Protein AF-A0A3M1NDI9-F1 (afdb_monomer_lite)

Structure (mmCIF, N/CA/C/O backbone):
data_AF-A0A3M1NDI9-F1
#
_entry.id   AF-A0A3M1NDI9-F1
#
loop_
_atom_site.group_PDB
_atom_site.id
_atom_site.type_symbol
_atom_site.label_atom_id
_atom_site.label_alt_id
_atom_site.label_comp_id
_atom_site.label_asym_id
_atom_site.label_entity_id
_atom_site.label_seq_id
_atom_site.pdbx_PDB_ins_code
_atom_site.Cartn_x
_atom_site.Cartn_y
_atom_site.Cartn_z
_atom_site.occupancy
_atom_site.B_iso_or_equiv
_atom_site.auth_seq_id
_atom_site.auth_comp_id
_atom_site.auth_asym_id
_atom_site.auth_atom_id
_atom_site.pdbx_PDB_model_num
ATOM 1 N N . MET A 1 1 ? -29.839 28.834 9.843 1.00 44.75 1 MET A N 1
ATOM 2 C CA . MET A 1 1 ? -29.033 28.287 8.736 1.00 44.75 1 MET A CA 1
ATOM 3 C C . MET A 1 1 ? -27.752 27.791 9.373 1.00 44.75 1 MET A C 1
ATOM 5 O O . MET A 1 1 ? -26.824 28.563 9.557 1.00 44.75 1 MET A O 1
ATOM 9 N N . THR A 1 2 ? -27.823 26.589 9.943 1.00 40.69 2 THR A N 1
ATOM 10 C CA . THR A 1 2 ? -26.794 26.058 10.840 1.00 40.69 2 THR A CA 1
ATOM 11 C C . THR A 1 2 ? -25.586 25.683 10.005 1.00 40.69 2 THR A C 1
ATOM 13 O O . THR A 1 2 ? -25.677 24.804 9.153 1.00 40.69 2 THR A O 1
ATOM 16 N N . ASP A 1 3 ? -24.490 26.390 10.240 1.00 43.09 3 ASP A N 1
ATOM 17 C CA . ASP A 1 3 ? -23.174 26.006 9.765 1.00 43.09 3 ASP A CA 1
ATOM 18 C C . ASP A 1 3 ? -22.836 24.655 10.407 1.00 43.09 3 ASP A C 1
ATOM 20 O O . ASP A 1 3 ? -22.750 24.524 11.635 1.00 43.09 3 ASP A O 1
ATOM 24 N N . MET A 1 4 ? -22.790 23.615 9.581 1.00 42.44 4 MET A N 1
ATOM 25 C CA . MET A 1 4 ? -22.507 22.256 10.008 1.00 42.44 4 MET A CA 1
ATOM 26 C C . MET A 1 4 ? -20.995 22.174 10.229 1.00 42.44 4 MET A C 1
ATOM 28 O O . MET A 1 4 ? -20.235 21.863 9.316 1.00 42.44 4 MET A O 1
ATOM 32 N N . LYS A 1 5 ? -20.539 22.509 11.443 1.00 51.56 5 LYS A N 1
ATOM 33 C CA . LYS A 1 5 ? -19.165 22.219 11.870 1.00 51.56 5 LYS A CA 1
ATOM 34 C C . LYS A 1 5 ? -18.896 20.727 11.628 1.00 51.56 5 LYS A C 1
ATOM 36 O O . LYS A 1 5 ? -19.686 19.922 12.129 1.00 51.56 5 LYS A O 1
ATOM 41 N N . PRO A 1 6 ? -17.818 20.340 10.921 1.00 49.38 6 PRO A N 1
ATOM 42 C CA . PRO A 1 6 ? -17.431 18.940 10.864 1.00 49.38 6 PRO A CA 1
ATOM 43 C C . PRO A 1 6 ? -17.211 18.477 12.305 1.00 49.38 6 PRO A C 1
ATOM 45 O O . PRO A 1 6 ? -16.466 19.102 13.068 1.00 49.38 6 PRO A O 1
ATOM 48 N N . GLY A 1 7 ? -17.963 17.456 12.715 1.00 44.97 7 GLY A N 1
ATOM 49 C CA . GLY A 1 7 ? -17.815 16.860 14.033 1.00 44.97 7 GLY A CA 1
ATOM 50 C C . GLY A 1 7 ? -16.384 16.356 14.197 1.00 44.97 7 GLY A C 1
ATOM 51 O O . GLY A 1 7 ? -15.787 15.850 13.251 1.00 44.97 7 GLY A O 1
ATOM 52 N N . ALA A 1 8 ? -15.818 16.492 15.391 1.00 55.66 8 ALA A N 1
ATOM 53 C CA . ALA A 1 8 ? -14.650 15.703 15.754 1.00 55.66 8 ALA A CA 1
ATOM 54 C C . ALA A 1 8 ? -15.038 14.214 15.621 1.00 55.66 8 ALA A C 1
ATOM 56 O O . ALA A 1 8 ? -15.831 13.744 16.435 1.00 55.66 8 ALA A O 1
ATOM 57 N N . GLY A 1 9 ? -14.592 13.504 14.572 1.00 47.38 9 GLY A N 1
ATOM 58 C CA . GLY A 1 9 ? -15.027 12.112 14.374 1.00 47.38 9 GLY A CA 1
ATOM 59 C C . GLY A 1 9 ? -14.862 11.434 13.009 1.00 47.38 9 GLY A C 1
ATOM 60 O O . GLY A 1 9 ? -15.356 10.321 12.878 1.00 47.38 9 GLY A O 1
ATOM 61 N N . GLU A 1 10 ? -14.183 12.011 12.015 1.00 56.62 10 GLU A N 1
ATOM 62 C CA . GLU A 1 10 ? -13.707 11.216 10.873 1.00 56.62 10 GLU A CA 1
ATOM 63 C C . GLU A 1 10 ? -12.186 11.153 10.946 1.00 56.62 10 GLU A C 1
ATOM 65 O O . GLU A 1 10 ? -11.494 12.110 10.601 1.00 56.62 10 GLU A O 1
ATOM 70 N N . ASP A 1 11 ? -11.660 10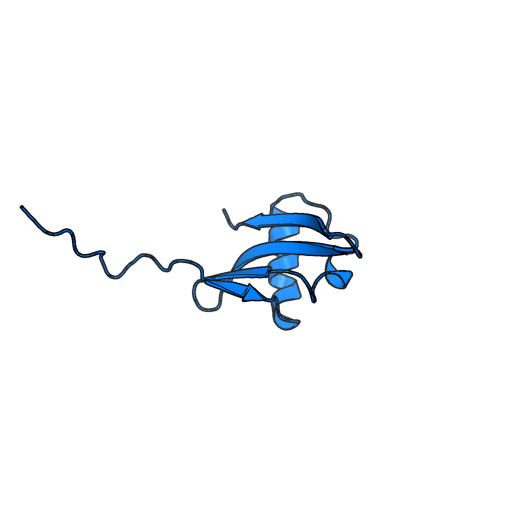.042 11.461 1.00 75.44 11 ASP A N 1
ATOM 71 C CA . ASP A 1 11 ? -10.238 9.717 11.367 1.00 75.44 11 ASP A CA 1
ATOM 72 C C . ASP A 1 11 ? -9.914 9.462 9.883 1.00 75.44 11 ASP A C 1
ATOM 74 O O . ASP A 1 11 ? -9.877 8.321 9.422 1.00 75.44 11 ASP A O 1
ATOM 78 N N . VAL A 1 12 ? -9.767 10.536 9.102 1.00 87.75 12 VAL A N 1
ATOM 79 C CA . VAL A 1 12 ? -9.446 10.469 7.673 1.00 87.75 12 VAL A CA 1
ATOM 80 C C . VAL A 1 12 ? -8.057 9.843 7.521 1.00 87.75 12 VAL A C 1
ATOM 82 O O . VAL A 1 12 ? -7.092 10.381 8.075 1.00 87.75 12 VAL A O 1
ATOM 85 N N . PRO A 1 13 ? -7.914 8.734 6.773 1.00 94.12 13 PRO A N 1
ATOM 86 C CA . PRO A 1 13 ? -6.618 8.101 6.594 1.00 94.12 13 PRO A CA 1
ATOM 87 C C . PRO A 1 13 ? -5.620 9.025 5.887 1.00 94.12 13 PRO A C 1
ATOM 89 O O . PRO A 1 13 ? -5.934 9.645 4.870 1.00 94.12 13 PRO A O 1
ATOM 92 N N . ILE A 1 14 ? -4.392 9.075 6.397 1.00 97.00 14 ILE A N 1
ATOM 93 C CA . ILE A 1 14 ? -3.283 9.813 5.788 1.00 97.00 14 ILE A CA 1
ATOM 94 C C . ILE A 1 14 ? -2.537 8.889 4.831 1.00 97.00 14 ILE A C 1
ATOM 96 O O . ILE A 1 14 ? -2.157 7.781 5.208 1.00 97.00 14 ILE A O 1
ATOM 100 N N . ILE A 1 15 ? -2.313 9.346 3.598 1.00 97.94 15 ILE A N 1
ATOM 101 C CA . ILE A 1 15 ? -1.515 8.607 2.616 1.00 97.94 15 ILE A CA 1
ATOM 102 C C . ILE A 1 15 ? -0.039 8.961 2.792 1.00 97.94 15 ILE A C 1
ATOM 104 O O . ILE A 1 15 ? 0.334 10.130 2.703 1.00 97.94 15 ILE A O 1
ATOM 108 N N . GLU A 1 16 ? 0.808 7.959 3.007 1.00 97.94 16 GLU A N 1
ATOM 109 C CA . GLU A 1 16 ? 2.256 8.131 3.152 1.00 97.94 16 GLU A CA 1
ATOM 110 C C . GLU A 1 16 ? 3.042 6.951 2.561 1.00 97.94 16 GLU A C 1
ATOM 112 O O . GLU A 1 16 ? 2.476 5.909 2.227 1.00 97.94 16 GLU A O 1
ATOM 117 N N . SER A 1 17 ? 4.362 7.105 2.424 1.00 98.31 17 SER A N 1
ATOM 118 C CA . SER A 1 17 ? 5.243 6.010 2.008 1.00 98.31 17 SER A CA 1
ATOM 119 C C . SER A 1 17 ? 5.242 4.877 3.032 1.00 98.31 17 SER A C 1
ATOM 121 O O . SER A 1 17 ? 5.345 5.112 4.239 1.00 98.31 17 SER A O 1
ATOM 123 N N . ALA A 1 18 ? 5.196 3.641 2.538 1.00 98.12 18 ALA A N 1
ATOM 124 C CA . ALA A 1 18 ? 5.339 2.453 3.362 1.00 98.12 18 ALA A CA 1
ATOM 125 C C . ALA A 1 18 ? 6.724 2.391 4.023 1.00 98.12 18 ALA A C 1
ATOM 127 O O . ALA A 1 18 ? 7.744 2.777 3.445 1.00 98.12 18 ALA A O 1
ATOM 128 N N . ARG A 1 19 ? 6.768 1.852 5.239 1.00 97.38 19 ARG A N 1
ATOM 129 C CA . ARG A 1 19 ? 7.994 1.607 6.005 1.00 97.38 19 ARG A CA 1
ATOM 130 C C . ARG A 1 19 ? 8.237 0.098 6.096 1.00 97.38 19 ARG A C 1
ATOM 132 O O . ARG A 1 19 ? 7.281 -0.674 6.029 1.00 97.38 19 ARG A O 1
ATOM 139 N N . PRO A 1 20 ? 9.478 -0.366 6.344 1.00 97.81 20 PRO A N 1
ATOM 140 C CA . PRO A 1 20 ? 9.752 -1.796 6.529 1.00 97.81 20 PRO A CA 1
ATOM 141 C C . PRO A 1 20 ? 8.864 -2.468 7.592 1.00 97.81 20 PRO A C 1
ATOM 143 O O . PRO A 1 20 ? 8.484 -3.626 7.443 1.00 97.81 20 PRO A O 1
ATOM 146 N N . ALA A 1 21 ? 8.488 -1.724 8.638 1.00 97.44 21 ALA A N 1
ATOM 147 C CA . ALA A 1 21 ? 7.604 -2.198 9.702 1.00 97.44 21 ALA A CA 1
ATOM 148 C C . ALA A 1 21 ? 6.149 -2.442 9.248 1.00 97.44 21 ALA A C 1
ATOM 150 O O . ALA A 1 21 ? 5.447 -3.226 9.879 1.00 97.44 21 ALA A O 1
ATOM 151 N N . ASP A 1 22 ? 5.702 -1.823 8.151 1.00 98.00 22 ASP A N 1
ATOM 152 C CA . ASP A 1 22 ? 4.336 -1.972 7.635 1.00 98.00 22 ASP A CA 1
ATOM 153 C C . ASP A 1 22 ? 4.144 -3.282 6.842 1.00 98.00 22 ASP A C 1
ATOM 155 O O . ASP A 1 22 ? 3.015 -3.625 6.489 1.00 98.00 22 ASP A O 1
ATOM 159 N N . TRP A 1 23 ? 5.219 -4.044 6.579 1.00 97.88 23 TRP A N 1
ATOM 160 C CA . TRP A 1 23 ? 5.197 -5.244 5.729 1.00 97.88 23 TRP A CA 1
ATOM 161 C C . TRP A 1 23 ? 4.080 -6.230 6.088 1.00 97.88 23 TRP A C 1
ATOM 163 O O . TRP A 1 23 ? 3.325 -6.652 5.214 1.00 97.88 23 TRP A O 1
ATOM 173 N N . ASN A 1 24 ? 3.953 -6.581 7.370 1.00 98.00 24 ASN A N 1
ATOM 174 C CA . ASN A 1 24 ? 2.962 -7.566 7.804 1.00 98.00 24 ASN A CA 1
ATOM 175 C C . ASN A 1 24 ? 1.525 -7.070 7.569 1.00 98.00 24 ASN A C 1
ATOM 177 O O . ASN A 1 24 ? 0.678 -7.858 7.155 1.00 98.00 24 ASN A O 1
ATOM 181 N N . ALA A 1 25 ? 1.260 -5.776 7.779 1.00 98.12 25 ALA A N 1
ATOM 182 C CA . ALA A 1 25 ? -0.061 -5.186 7.565 1.00 98.12 25 ALA A CA 1
ATOM 183 C C . ALA A 1 25 ? -0.404 -5.086 6.070 1.00 98.12 25 ALA A C 1
ATOM 185 O O . ALA A 1 25 ? -1.487 -5.485 5.650 1.00 98.12 25 ALA A O 1
ATOM 186 N N . ILE A 1 26 ? 0.551 -4.638 5.249 1.00 98.31 26 ILE A N 1
ATOM 187 C CA . ILE A 1 26 ? 0.416 -4.576 3.787 1.00 98.31 26 ILE A CA 1
ATOM 188 C C . ILE A 1 26 ? 0.133 -5.968 3.217 1.00 98.31 26 ILE A C 1
ATOM 190 O O . ILE A 1 26 ? -0.812 -6.141 2.447 1.00 98.31 26 ILE A O 1
ATOM 194 N N . ARG A 1 27 ? 0.921 -6.974 3.619 1.00 98.19 27 ARG A N 1
ATOM 195 C CA . ARG A 1 27 ? 0.731 -8.361 3.188 1.00 98.19 27 ARG A CA 1
ATOM 196 C C . ARG 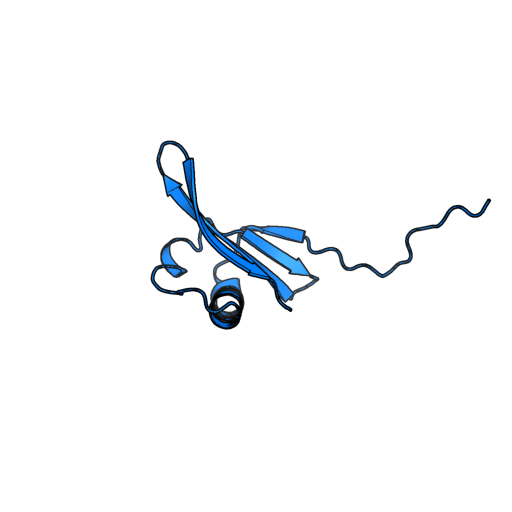A 1 27 ? -0.664 -8.867 3.560 1.00 98.19 27 ARG A C 1
ATOM 198 O O . ARG A 1 27 ? -1.340 -9.417 2.697 1.00 98.19 27 ARG A O 1
ATOM 205 N N . ALA A 1 28 ? -1.103 -8.641 4.798 1.00 98.19 28 ALA A N 1
ATOM 206 C CA . ALA A 1 28 ? -2.416 -9.078 5.263 1.00 98.19 28 ALA A CA 1
ATOM 207 C C . ALA A 1 28 ? -3.566 -8.439 4.464 1.00 98.19 28 ALA A C 1
ATOM 209 O O . ALA A 1 28 ? -4.508 -9.136 4.094 1.00 98.19 28 ALA A O 1
ATOM 210 N N . LEU A 1 29 ? -3.475 -7.144 4.140 1.00 98.31 29 LEU A N 1
ATOM 211 C CA . LEU A 1 29 ? -4.469 -6.456 3.307 1.00 98.31 29 LEU A CA 1
ATOM 212 C C . LEU A 1 29 ? -4.546 -7.042 1.892 1.00 98.31 29 LEU A C 1
ATOM 214 O O . LEU A 1 29 ? -5.637 -7.286 1.380 1.00 98.31 29 LEU A O 1
ATOM 218 N N . VAL A 1 30 ? -3.393 -7.286 1.266 1.00 98.12 30 VAL A N 1
ATOM 219 C CA . VAL A 1 30 ? -3.315 -7.861 -0.085 1.00 98.12 30 VAL A CA 1
ATOM 220 C C . VAL A 1 30 ? -3.863 -9.296 -0.098 1.00 98.12 30 VAL A C 1
ATOM 222 O O . VAL A 1 30 ? -4.681 -9.620 -0.961 1.00 98.12 30 VAL A O 1
ATOM 225 N N . GLU A 1 31 ? -3.512 -10.125 0.892 1.00 97.81 31 GLU A N 1
ATOM 226 C CA . GLU A 1 31 ? -4.052 -11.488 1.045 1.00 97.81 31 GLU A CA 1
ATOM 227 C C . GLU 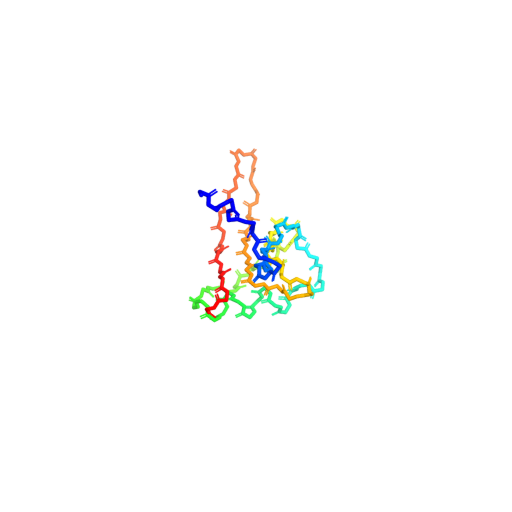A 1 31 ? -5.571 -11.476 1.291 1.00 97.81 31 GLU A C 1
ATOM 229 O O . GLU A 1 31 ? -6.307 -12.222 0.645 1.00 97.81 31 GLU A O 1
ATOM 234 N N . ALA A 1 32 ? -6.072 -10.593 2.162 1.00 98.00 32 ALA A N 1
ATOM 235 C CA . ALA A 1 32 ? -7.503 -10.462 2.460 1.00 98.00 32 ALA A CA 1
ATOM 236 C C . ALA A 1 32 ? -8.334 -9.943 1.269 1.00 98.00 32 ALA A C 1
ATOM 238 O O . ALA A 1 32 ? -9.542 -10.203 1.176 1.00 98.00 32 ALA A O 1
ATOM 239 N N . ALA A 1 33 ? -7.695 -9.221 0.346 1.00 97.56 33 ALA A N 1
ATOM 240 C CA . ALA A 1 33 ? -8.274 -8.813 -0.930 1.00 97.56 33 ALA A CA 1
ATOM 241 C C . ALA A 1 33 ? -8.239 -9.929 -1.996 1.00 97.56 33 ALA A C 1
ATOM 243 O O . ALA A 1 33 ? -8.784 -9.740 -3.083 1.00 97.56 33 ALA A O 1
ATOM 244 N N . GLY A 1 34 ? -7.630 -11.086 -1.705 1.00 96.88 34 GLY A N 1
ATOM 245 C CA . GLY A 1 34 ? -7.469 -12.190 -2.654 1.00 96.88 34 GLY A CA 1
ATOM 246 C C . GLY A 1 34 ? -6.449 -11.902 -3.759 1.00 96.88 34 GLY A C 1
ATOM 247 O O . GLY A 1 34 ? -6.505 -12.520 -4.822 1.00 96.88 34 GLY A O 1
ATOM 248 N N . LEU A 1 35 ? -5.542 -10.947 -3.535 1.00 96.81 35 LEU A N 1
ATOM 249 C CA . LEU A 1 35 ? -4.526 -10.548 -4.502 1.00 96.81 35 LEU A CA 1
ATOM 250 C C . LEU A 1 35 ? -3.223 -11.343 -4.289 1.00 96.81 35 LEU A C 1
ATOM 252 O O . LEU A 1 35 ? -2.890 -11.694 -3.154 1.00 96.81 35 LEU A O 1
ATOM 256 N N . PRO A 1 36 ? -2.448 -11.615 -5.355 1.00 94.56 36 PRO A N 1
ATOM 257 C CA . PRO A 1 36 ? -1.153 -12.279 -5.225 1.00 94.56 36 PRO A CA 1
ATOM 258 C C . PRO A 1 36 ? -0.155 -11.457 -4.395 1.00 94.56 36 PRO A C 1
ATOM 260 O O . PRO A 1 36 ? -0.013 -10.252 -4.602 1.00 94.56 36 PRO A O 1
ATOM 263 N N . VAL A 1 37 ? 0.594 -12.122 -3.511 1.00 96.12 37 VAL A N 1
ATOM 264 C CA . VAL A 1 37 ? 1.675 -11.505 -2.709 1.00 96.12 37 VAL A CA 1
ATOM 265 C C . VAL A 1 37 ? 3.074 -11.721 -3.288 1.00 96.12 37 VAL A C 1
ATOM 267 O O . VAL A 1 37 ? 4.050 -11.146 -2.797 1.00 96.12 37 VAL A O 1
ATOM 270 N N . ASP A 1 38 ? 3.196 -12.543 -4.330 1.00 94.44 38 ASP A N 1
ATOM 271 C CA . ASP A 1 38 ? 4.479 -12.853 -4.953 1.00 94.44 38 ASP A CA 1
ATOM 272 C C . ASP A 1 38 ? 5.161 -11.586 -5.479 1.00 94.44 38 ASP A C 1
ATOM 274 O O . ASP A 1 38 ? 4.608 -10.815 -6.263 1.00 94.44 38 ASP A O 1
ATOM 278 N N . GLY A 1 39 ? 6.393 -11.358 -5.023 1.00 92.50 39 GLY A N 1
ATOM 279 C CA . GLY A 1 39 ? 7.180 -10.183 -5.396 1.00 92.50 39 GLY A CA 1
ATOM 280 C C . GLY A 1 39 ? 6.803 -8.885 -4.672 1.00 92.50 39 GLY A C 1
ATOM 281 O O . GLY A 1 39 ? 7.538 -7.911 -4.814 1.00 92.50 39 GLY A O 1
ATOM 282 N N . LEU A 1 40 ? 5.756 -8.863 -3.837 1.00 95.56 40 LEU A N 1
ATOM 283 C CA . LEU A 1 40 ? 5.292 -7.652 -3.145 1.00 95.56 40 LEU A CA 1
ATOM 284 C C . LEU A 1 40 ? 6.379 -7.016 -2.263 1.00 95.56 40 LEU A C 1
ATOM 286 O O . LEU A 1 40 ? 6.555 -5.802 -2.262 1.00 95.56 40 LEU A O 1
ATOM 290 N N . HIS A 1 41 ? 7.185 -7.833 -1.579 1.00 95.75 41 HIS A N 1
ATOM 291 C CA . HIS A 1 41 ? 8.290 -7.339 -0.751 1.00 95.75 41 HIS A CA 1
ATOM 292 C C . HIS A 1 41 ? 9.341 -6.553 -1.562 1.00 95.75 41 HIS A C 1
ATOM 294 O O . HIS A 1 41 ? 10.010 -5.673 -1.026 1.00 95.75 41 HIS A O 1
ATOM 300 N N . ARG A 1 42 ? 9.505 -6.839 -2.863 1.00 95.88 42 ARG A N 1
ATOM 301 C CA . ARG A 1 42 ? 10.490 -6.150 -3.721 1.00 95.88 42 ARG A CA 1
ATOM 302 C C . ARG A 1 42 ? 10.089 -4.711 -4.030 1.00 95.88 42 ARG A C 1
ATOM 304 O O . ARG A 1 42 ? 10.961 -3.880 -4.249 1.00 95.88 42 ARG A O 1
ATOM 311 N N . VAL A 1 43 ? 8.788 -4.435 -4.026 1.00 95.75 43 VAL A N 1
ATOM 312 C CA . VAL A 1 43 ? 8.212 -3.117 -4.322 1.00 95.75 43 VAL A CA 1
ATOM 313 C C . VAL A 1 43 ? 7.780 -2.374 -3.055 1.00 95.75 43 VAL A C 1
ATOM 315 O O . VAL A 1 43 ? 7.137 -1.333 -3.135 1.00 95.75 43 VAL A O 1
ATOM 318 N N . LEU A 1 44 ? 8.147 -2.874 -1.867 1.00 97.25 44 LEU A N 1
ATOM 319 C CA . LEU A 1 44 ? 7.785 -2.238 -0.598 1.00 97.25 44 LEU A CA 1
ATOM 320 C C . LEU A 1 44 ? 8.334 -0.808 -0.494 1.00 97.25 44 LEU A C 1
ATOM 322 O O . LEU A 1 44 ? 7.639 0.076 -0.010 1.00 97.25 44 LEU A O 1
ATOM 326 N N . GLY A 1 45 ? 9.552 -0.565 -0.990 1.00 96.94 45 GLY A N 1
ATOM 327 C CA . GLY A 1 45 ? 10.186 0.759 -0.945 1.00 96.94 45 GLY A CA 1
ATOM 328 C C . GLY A 1 45 ? 9.480 1.836 -1.779 1.00 96.94 45 GLY A C 1
ATOM 329 O O . GLY A 1 45 ? 9.773 3.016 -1.621 1.00 96.94 45 GLY A O 1
ATOM 330 N N . THR A 1 46 ? 8.560 1.437 -2.655 1.00 97.69 46 THR A N 1
ATOM 331 C CA . THR A 1 46 ? 7.783 2.310 -3.545 1.00 97.69 46 THR A CA 1
ATOM 332 C C . THR A 1 46 ? 6.280 2.197 -3.289 1.00 97.69 46 THR A C 1
ATOM 334 O O . THR A 1 46 ? 5.485 2.795 -4.011 1.00 97.69 46 THR A O 1
ATOM 337 N N . ALA A 1 47 ? 5.873 1.440 -2.268 1.00 98.06 47 ALA A N 1
ATOM 338 C CA . ALA A 1 47 ? 4.482 1.315 -1.878 1.00 98.06 47 ALA A CA 1
ATOM 339 C C . ALA A 1 47 ? 4.024 2.520 -1.045 1.00 98.06 47 ALA A C 1
ATOM 341 O O . ALA A 1 47 ? 4.787 3.113 -0.279 1.00 98.06 47 ALA A O 1
ATOM 342 N N . LEU A 1 48 ? 2.742 2.842 -1.170 1.00 98.62 48 LEU A N 1
ATOM 343 C CA . LEU A 1 48 ? 2.034 3.780 -0.311 1.00 98.62 48 LEU A CA 1
ATOM 344 C C . LEU A 1 48 ? 1.135 3.008 0.656 1.00 98.62 48 LEU A C 1
ATOM 346 O O . LEU A 1 48 ? 0.635 1.924 0.330 1.00 98.62 48 LEU A O 1
ATOM 350 N N . VAL A 1 49 ? 0.900 3.587 1.828 1.00 98.62 49 VAL A N 1
ATOM 351 C CA . VAL A 1 49 ? -0.079 3.125 2.813 1.00 98.62 49 VAL A CA 1
ATOM 352 C C . VAL A 1 49 ? -1.069 4.235 3.130 1.00 98.62 49 VAL A C 1
ATOM 354 O O . VAL A 1 49 ? -0.703 5.406 3.170 1.00 98.62 49 VAL A O 1
ATOM 357 N N . ALA A 1 50 ? -2.321 3.860 3.369 1.00 98.50 50 ALA A N 1
ATOM 358 C CA . ALA A 1 50 ? -3.301 4.705 4.033 1.00 98.50 50 ALA A CA 1
ATOM 359 C C . ALA A 1 50 ? -3.270 4.370 5.526 1.00 98.50 50 ALA A C 1
ATOM 361 O O . ALA A 1 50 ? -3.498 3.214 5.892 1.00 98.50 50 ALA A O 1
ATOM 362 N N . ARG A 1 51 ? -2.966 5.352 6.378 1.00 97.00 51 ARG A N 1
ATOM 363 C CA . ARG A 1 51 ? -2.848 5.162 7.825 1.00 97.00 51 ARG A CA 1
ATOM 364 C C . ARG A 1 51 ? -3.941 5.897 8.585 1.00 97.00 51 ARG A C 1
ATOM 366 O O . ARG A 1 51 ? -4.093 7.107 8.437 1.00 97.00 51 ARG A O 1
ATOM 373 N N . GLN A 1 52 ? -4.639 5.169 9.445 1.00 95.56 52 GLN A N 1
ATOM 374 C CA . GLN A 1 52 ? -5.579 5.702 10.420 1.00 95.56 52 GLN A CA 1
ATOM 375 C C . GLN A 1 52 ? -4.951 5.555 11.814 1.00 95.56 52 GLN A C 1
ATOM 377 O O . GLN A 1 52 ? -4.834 4.457 12.357 1.00 95.56 52 GLN A O 1
ATOM 382 N N . GLY A 1 53 ? -4.421 6.649 12.367 1.00 90.12 53 GLY A N 1
ATOM 383 C CA . GLY A 1 53 ? -3.629 6.598 13.601 1.00 90.12 53 GLY A CA 1
ATOM 384 C C . GLY A 1 53 ? -2.351 5.763 13.438 1.00 90.12 53 GLY A C 1
ATOM 385 O O . GLY A 1 53 ? -1.435 6.166 12.726 1.00 90.12 53 GLY A O 1
ATOM 386 N N . ALA A 1 54 ? -2.269 4.612 14.112 1.00 90.19 54 ALA A N 1
ATOM 387 C CA . ALA A 1 54 ? -1.154 3.666 13.973 1.00 90.19 54 ALA A CA 1
ATOM 388 C C . ALA A 1 54 ? -1.433 2.551 12.947 1.00 90.19 54 ALA A C 1
ATOM 390 O O . ALA A 1 54 ? -0.506 1.856 12.524 1.00 90.19 54 ALA A O 1
ATOM 391 N N . GLU A 1 55 ? -2.690 2.387 12.539 1.00 95.31 55 GLU A N 1
ATOM 392 C CA . GLU A 1 55 ? -3.155 1.263 11.738 1.00 95.31 55 GLU A CA 1
ATOM 393 C C . GLU A 1 55 ? -3.032 1.551 10.244 1.00 95.31 55 GLU A C 1
ATOM 395 O O . GLU A 1 55 ? -3.447 2.602 9.758 1.00 95.31 55 GLU A O 1
ATOM 400 N N . VAL A 1 56 ? -2.466 0.602 9.498 1.00 97.94 56 VAL A N 1
ATOM 401 C CA . VAL A 1 56 ? -2.492 0.633 8.034 1.00 97.94 56 VAL A CA 1
ATOM 402 C C . VAL A 1 56 ? -3.824 0.053 7.574 1.00 97.94 56 VAL A C 1
ATOM 404 O O . VAL A 1 56 ? -4.042 -1.150 7.672 1.00 97.94 56 VAL A O 1
ATOM 407 N N . VAL A 1 57 ? -4.693 0.915 7.050 1.00 98.06 57 VAL A N 1
ATOM 408 C CA . VAL A 1 57 ? -6.044 0.568 6.578 1.00 98.06 57 VAL A CA 1
ATOM 409 C C . VAL A 1 57 ? -6.118 0.415 5.057 1.00 98.06 57 VAL A C 1
ATOM 411 O O . VAL A 1 57 ? -7.137 -0.002 4.516 1.00 98.06 57 VAL A O 1
ATOM 414 N N . GLY A 1 58 ? -5.038 0.727 4.338 1.00 98.31 58 GLY A N 1
ATOM 415 C CA . GLY A 1 58 ? -4.956 0.534 2.894 1.00 98.31 58 GLY A CA 1
ATOM 416 C C . GLY A 1 58 ? -3.527 0.572 2.370 1.00 98.31 58 GLY A C 1
ATOM 417 O O . GLY A 1 58 ? -2.616 1.049 3.045 1.00 98.31 58 GLY A O 1
ATOM 418 N N . THR A 1 59 ? -3.318 0.074 1.155 1.00 98.75 59 THR A N 1
ATOM 419 C CA . THR A 1 59 ? -2.015 0.086 0.484 1.00 98.75 59 THR A CA 1
ATOM 420 C C . THR A 1 59 ? -2.148 0.164 -1.033 1.00 98.75 59 THR A C 1
ATOM 422 O O . THR A 1 59 ? -3.111 -0.348 -1.608 1.00 98.75 59 THR A O 1
ATOM 425 N N . ALA A 1 60 ? -1.157 0.778 -1.679 1.00 98.50 60 ALA A N 1
ATOM 426 C CA . ALA A 1 60 ? -0.948 0.751 -3.120 1.00 98.50 60 ALA A CA 1
ATOM 427 C C . ALA A 1 60 ? 0.527 0.435 -3.410 1.00 98.50 60 ALA A C 1
ATOM 429 O O . ALA A 1 60 ? 1.406 1.228 -3.079 1.00 98.50 60 ALA A O 1
ATOM 430 N N . ALA A 1 61 ? 0.811 -0.717 -4.018 1.00 97.88 61 ALA A N 1
ATOM 431 C CA . ALA A 1 61 ? 2.173 -1.142 -4.337 1.00 97.88 61 ALA A CA 1
ATOM 432 C C . ALA A 1 61 ? 2.523 -0.810 -5.791 1.00 97.88 61 ALA A C 1
ATOM 434 O O . ALA A 1 61 ? 1.803 -1.204 -6.713 1.00 97.88 61 ALA A O 1
ATOM 435 N N . LEU A 1 62 ? 3.638 -0.108 -5.993 1.00 97.44 62 LEU A N 1
ATOM 436 C CA . LEU A 1 62 ? 4.066 0.396 -7.297 1.00 97.44 62 LEU A CA 1
ATOM 437 C C . LEU A 1 62 ? 5.384 -0.250 -7.711 1.00 97.44 62 LEU A C 1
ATOM 439 O O . LEU A 1 62 ? 6.361 -0.183 -6.973 1.00 97.44 62 LEU A O 1
ATOM 443 N N . GLU A 1 63 ? 5.444 -0.822 -8.906 1.00 96.69 63 GLU A N 1
ATOM 444 C CA . GLU A 1 63 ? 6.705 -1.191 -9.550 1.00 96.69 63 GLU A CA 1
ATOM 445 C C . GLU A 1 63 ? 7.107 -0.076 -10.518 1.00 96.69 63 GLU A C 1
ATOM 447 O O . GLU A 1 63 ? 6.353 0.242 -11.437 1.00 96.69 63 GLU A O 1
ATOM 452 N N . LEU A 1 64 ? 8.262 0.554 -10.287 1.00 95.38 64 LEU A N 1
ATOM 453 C CA . LEU A 1 64 ? 8.723 1.691 -11.085 1.00 95.38 64 LEU A CA 1
ATOM 454 C C . LEU A 1 64 ? 9.524 1.228 -12.307 1.00 95.38 64 LEU A C 1
ATOM 456 O O . LEU A 1 64 ? 10.409 0.380 -12.199 1.00 95.38 64 LEU A O 1
ATOM 460 N N . TYR A 1 65 ? 9.256 1.860 -13.444 1.00 95.38 65 TYR A N 1
ATOM 461 C CA . TYR A 1 65 ? 9.987 1.738 -14.703 1.00 95.38 65 TYR A CA 1
ATOM 462 C C . TYR A 1 65 ? 10.447 3.127 -15.167 1.00 95.38 65 TYR A C 1
ATOM 464 O O . TYR A 1 65 ? 10.060 4.141 -14.590 1.00 95.38 65 TYR A O 1
ATOM 472 N N . ALA A 1 66 ? 11.271 3.185 -16.219 1.00 95.19 66 ALA A N 1
ATOM 473 C CA . ALA A 1 66 ? 11.819 4.449 -16.724 1.00 95.19 66 ALA A CA 1
ATOM 474 C C . ALA A 1 66 ? 10.731 5.477 -17.094 1.00 95.19 66 ALA A C 1
ATOM 476 O O . ALA A 1 66 ? 10.868 6.652 -16.767 1.00 95.19 66 ALA A O 1
ATOM 477 N N . ASP A 1 67 ? 9.633 5.016 -17.700 1.00 95.75 67 ASP A N 1
ATOM 478 C CA . ASP A 1 67 ? 8.597 5.885 -18.275 1.00 95.75 67 ASP A CA 1
ATOM 479 C C . ASP A 1 67 ? 7.268 5.850 -17.498 1.00 95.75 67 ASP A C 1
ATOM 481 O O . ASP A 1 67 ? 6.247 6.350 -17.972 1.00 95.75 67 ASP A O 1
ATOM 485 N N . GLY A 1 68 ? 7.239 5.234 -16.312 1.00 95.62 68 GLY A N 1
ATOM 486 C CA . GLY A 1 68 ? 6.012 5.128 -15.527 1.00 95.62 68 GLY A CA 1
ATOM 487 C C . GLY A 1 68 ? 6.067 4.095 -14.409 1.00 95.62 68 GLY A C 1
ATOM 488 O O . GLY A 1 68 ? 7.129 3.612 -14.030 1.00 95.62 68 GLY A O 1
ATOM 489 N N . ALA A 1 69 ? 4.898 3.749 -13.874 1.00 96.31 69 ALA A N 1
ATOM 490 C CA . ALA A 1 69 ? 4.764 2.779 -12.795 1.00 96.31 69 ALA A CA 1
ATOM 491 C C . ALA A 1 69 ? 3.631 1.788 -13.077 1.00 96.31 69 ALA A C 1
ATOM 493 O O . ALA A 1 69 ? 2.557 2.174 -13.539 1.00 96.31 69 ALA A O 1
ATOM 494 N N . LEU A 1 70 ? 3.860 0.516 -12.752 1.00 96.25 70 LEU A N 1
ATOM 495 C CA . LEU A 1 70 ? 2.821 -0.505 -12.701 1.00 96.25 70 LEU A CA 1
ATOM 496 C C . LEU A 1 70 ? 2.238 -0.565 -11.291 1.00 96.25 70 LEU A C 1
ATOM 498 O O . LEU A 1 70 ? 2.952 -0.787 -10.314 1.00 96.25 70 LEU A O 1
ATOM 502 N N . LEU A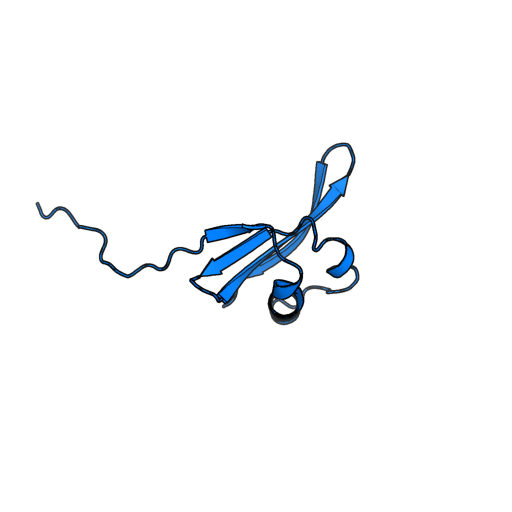 1 71 ? 0.919 -0.444 -11.200 1.00 96.88 71 LEU A N 1
ATOM 503 C CA . LEU A 1 71 ? 0.182 -0.692 -9.970 1.00 96.88 71 LEU A CA 1
ATOM 504 C C . LEU A 1 71 ? 0.038 -2.205 -9.758 1.00 96.88 71 LEU A C 1
ATOM 506 O O . LEU A 1 71 ? -0.785 -2.850 -10.403 1.00 96.88 71 LEU A O 1
ATOM 510 N N . ARG A 1 72 ? 0.865 -2.781 -8.878 1.00 95.44 72 ARG A N 1
ATOM 511 C CA . ARG A 1 72 ? 0.896 -4.232 -8.617 1.00 95.44 72 ARG A CA 1
ATOM 512 C C . ARG A 1 72 ? -0.308 -4.709 -7.817 1.00 95.44 72 ARG A C 1
ATOM 514 O O . ARG A 1 72 ? -0.817 -5.796 -8.068 1.00 95.44 72 ARG A O 1
ATOM 521 N N . SER A 1 73 ? -0.734 -3.906 -6.849 1.00 96.69 73 SER A N 1
ATOM 522 C CA . SER A 1 73 ? -1.876 -4.197 -5.986 1.00 96.69 73 SER A CA 1
ATOM 523 C C . SER A 1 73 ? -2.400 -2.917 -5.347 1.00 96.69 73 SER A C 1
ATOM 525 O O . SER A 1 73 ? -1.609 -2.052 -4.966 1.00 96.69 73 SER A O 1
ATOM 527 N N . VAL A 1 74 ? -3.718 -2.841 -5.166 1.00 97.88 74 VAL A N 1
ATOM 528 C CA . VAL A 1 74 ? -4.377 -1.889 -4.263 1.00 97.88 74 VAL A CA 1
ATOM 529 C C . VAL A 1 74 ? -5.356 -2.663 -3.403 1.00 97.88 74 VAL A C 1
ATOM 531 O O . VAL A 1 74 ? -6.172 -3.416 -3.929 1.00 97.88 74 VAL A O 1
ATOM 534 N N . ALA A 1 75 ? -5.262 -2.480 -2.093 1.00 98.19 75 ALA A N 1
ATOM 535 C CA . ALA A 1 75 ? -6.142 -3.122 -1.129 1.00 98.19 75 ALA A CA 1
ATOM 536 C C . ALA A 1 75 ? -6.505 -2.135 -0.019 1.00 98.19 75 ALA A C 1
ATOM 538 O O . ALA A 1 75 ? -5.686 -1.303 0.371 1.00 98.19 75 ALA A O 1
ATOM 539 N N . VAL A 1 76 ? -7.732 -2.240 0.484 1.00 97.94 76 VAL A N 1
ATOM 540 C CA . VAL A 1 76 ? -8.263 -1.452 1.602 1.00 97.94 76 VAL A CA 1
ATOM 541 C C . VAL A 1 76 ? -8.941 -2.427 2.561 1.00 97.94 76 VAL A C 1
ATOM 543 O O . VAL A 1 76 ? -9.525 -3.420 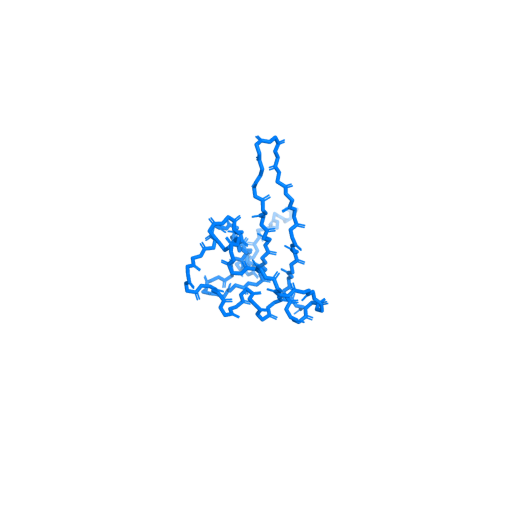2.115 1.00 97.94 76 VAL A O 1
ATOM 546 N N . ALA A 1 77 ? -8.828 -2.174 3.862 1.00 93.75 77 ALA A N 1
ATOM 547 C CA . ALA A 1 77 ? -9.587 -2.891 4.877 1.00 93.75 77 ALA A CA 1
ATOM 548 C C . ALA A 1 77 ? -11.097 -2.734 4.606 1.00 93.75 77 ALA A C 1
ATOM 550 O O . ALA A 1 77 ? -11.537 -1.698 4.105 1.00 93.75 77 ALA A O 1
ATOM 551 N N . ARG A 1 78 ? -11.875 -3.789 4.871 1.00 79.69 78 ARG A N 1
ATOM 552 C CA . ARG A 1 78 ? -13.337 -3.772 4.709 1.00 79.69 78 ARG A CA 1
ATOM 553 C C . ARG A 1 78 ? -14.027 -3.123 5.896 1.00 79.69 78 ARG A C 1
ATOM 555 O O . ARG A 1 78 ? -13.528 -3.333 7.022 1.00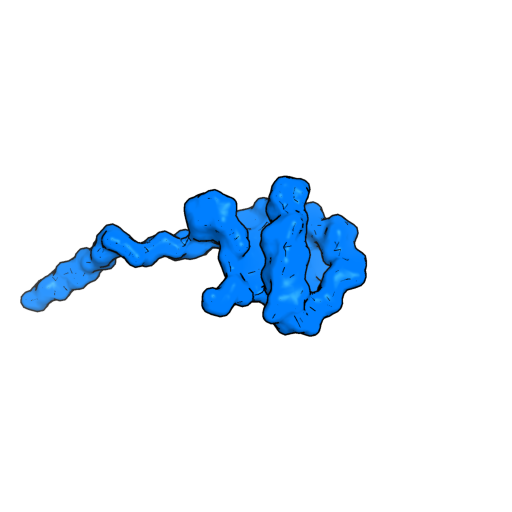 79.69 78 ARG A O 1
#

Secondary structure (DSSP, 8-state):
----PPPS---PPEEEE--GGGHHHHHHHHHHTT---TTGGGGGGG-EEEEETTEEEEEEEEEEETTEEEEEEEEE--

Radius of gyration: 15.23 Å; chains: 1; bounding box: 41×41×34 Å

Sequence (78 aa):
MTDMKPGAGEDVPIIESARPADWNAIRALVEAAGLPVDGLHRVLGTALVARQGAEVVGTAALELYADGALLRSVAVAR

Foldseek 3Di:
DDDPDDDPDDLFWDKDQADPVCVVVAQVQCVVVVHDCVCQVVQSRVKIFGDRPPHGQWIWGWDDDPVGIDGRDIGGHD

pLDDT: mean 89.88, std 16.69, range [40.69, 98.75]